Protein AF-A0AAV2NBN3-F1 (afdb_monomer_lite)

pLDDT: mean 74.09, std 17.94, range [40.19, 94.88]

Sequence (90 aa):
MDNQENLNPNIPEPVRLSRKSTGVPIAKTARNKQLTDLDIELLILEVQKRTPLWDFSLPLDQRNRETVRRLWDEVSAELNGKLNAADAKK

InterPro domains:
  IPR006578 MADF domain [PF10545] (43-90)
  IPR006578 MADF domain [PS51029] (42-90)

Organism: NCBI:txid488582

Radius of gyration: 25.3 Å; chains: 1; bounding box: 54×54×52 Å

Structure (mmCIF, N/CA/C/O backbone):
data_AF-A0AAV2NBN3-F1
#
_entry.id   AF-A0AAV2NBN3-F1
#
loop_
_atom_site.group_PDB
_atom_site.id
_atom_site.type_symbol
_atom_site.label_atom_id
_atom_site.label_alt_id
_atom_site.label_comp_id
_atom_site.label_asym_id
_atom_site.label_entity_id
_atom_site.label_seq_id
_atom_site.pdbx_PDB_ins_code
_atom_site.Cartn_x
_atom_site.Cartn_y
_atom_site.Cartn_z
_atom_site.occupancy
_atom_site.B_iso_or_equiv
_atom_site.auth_seq_id
_atom_site.auth_comp_id
_atom_site.auth_asym_id
_atom_site.auth_atom_id
_atom_site.pdbx_PDB_model_num
ATOM 1 N N . MET A 1 1 ? -37.667 34.375 -47.482 1.00 40.19 1 MET A N 1
ATOM 2 C CA . MET A 1 1 ? -38.055 33.325 -46.520 1.00 40.19 1 MET A CA 1
ATOM 3 C C . MET A 1 1 ? -36.837 32.991 -45.679 1.00 40.19 1 MET A C 1
ATOM 5 O O . MET A 1 1 ? -36.249 31.934 -45.828 1.00 40.19 1 MET A O 1
ATOM 9 N N . ASP A 1 2 ? -36.189 34.018 -45.127 1.00 49.72 2 ASP A N 1
ATOM 10 C CA . ASP A 1 2 ? -36.450 34.643 -43.815 1.00 49.72 2 ASP A CA 1
ATOM 11 C C . ASP A 1 2 ? -36.101 33.658 -42.701 1.00 49.72 2 ASP A C 1
ATOM 13 O O . ASP A 1 2 ? -36.818 32.689 -42.494 1.00 49.72 2 ASP A O 1
ATOM 17 N N . ASN A 1 3 ? -34.999 33.914 -41.999 1.00 52.75 3 ASN A N 1
ATOM 18 C CA . ASN A 1 3 ? -35.008 33.888 -40.543 1.00 52.75 3 ASN A CA 1
ATOM 19 C C . ASN A 1 3 ? -33.842 34.730 -40.031 1.00 52.75 3 ASN A C 1
ATOM 21 O O . ASN A 1 3 ? -32.670 34.379 -40.098 1.00 52.75 3 ASN A O 1
ATOM 25 N N . GLN A 1 4 ? -34.242 35.918 -39.603 1.00 51.50 4 GLN A N 1
ATOM 26 C CA . GLN A 1 4 ? -33.459 36.974 -39.006 1.00 51.50 4 GLN A CA 1
ATOM 27 C C . GLN A 1 4 ? -33.118 36.543 -37.576 1.00 51.50 4 GLN A C 1
ATOM 29 O O . GLN A 1 4 ? -33.990 36.534 -36.706 1.00 51.50 4 GLN A O 1
ATOM 34 N N . GLU A 1 5 ? -31.871 36.144 -37.335 1.00 53.84 5 GLU A N 1
ATOM 35 C CA . GLU A 1 5 ? -31.391 35.851 -35.985 1.00 53.84 5 GLU A CA 1
ATOM 36 C C . GLU A 1 5 ? -31.234 37.176 -35.237 1.00 53.84 5 GLU A C 1
ATOM 38 O O . GLU A 1 5 ? -30.328 37.978 -35.461 1.00 53.84 5 GLU A O 1
ATOM 43 N N . ASN A 1 6 ? -32.236 37.437 -34.411 1.00 53.34 6 ASN A N 1
ATOM 44 C CA . ASN A 1 6 ? -32.411 38.624 -33.600 1.00 53.34 6 ASN A CA 1
ATOM 45 C C . ASN A 1 6 ? -31.296 38.675 -32.537 1.00 53.34 6 ASN A C 1
ATOM 47 O O . ASN A 1 6 ? -31.354 37.972 -31.528 1.00 53.34 6 ASN A O 1
ATOM 51 N N . LEU A 1 7 ? -30.249 39.466 -32.786 1.00 56.69 7 LEU A N 1
ATOM 52 C CA . LEU A 1 7 ? -29.179 39.725 -31.823 1.00 56.69 7 LEU A CA 1
ATOM 53 C C . LEU A 1 7 ? -29.735 40.588 -30.684 1.00 56.69 7 LEU A C 1
ATOM 55 O O . LEU A 1 7 ? -29.856 41.805 -30.804 1.00 56.69 7 LEU A O 1
ATOM 59 N N . ASN A 1 8 ? -30.082 39.948 -29.569 1.00 56.19 8 ASN A N 1
ATOM 60 C CA . ASN A 1 8 ? -30.396 40.634 -28.321 1.00 56.19 8 ASN A CA 1
ATOM 61 C C . ASN A 1 8 ? -29.136 41.376 -27.815 1.00 56.19 8 ASN A C 1
ATOM 63 O O . ASN A 1 8 ? -28.130 40.717 -27.550 1.00 56.19 8 ASN A O 1
ATOM 67 N N . PRO A 1 9 ? -29.148 42.711 -27.642 1.00 61.00 9 PRO A N 1
ATOM 68 C CA . PRO A 1 9 ? -27.952 43.473 -27.277 1.00 61.00 9 PRO A CA 1
ATOM 69 C C . PRO A 1 9 ? -27.615 43.436 -25.775 1.00 61.00 9 PRO A C 1
ATOM 71 O O . PRO A 1 9 ? -26.727 44.162 -25.336 1.00 61.00 9 PRO A O 1
ATOM 74 N N . ASN A 1 10 ? -28.309 42.632 -24.962 1.00 58.38 10 ASN A N 1
ATOM 75 C CA . ASN A 1 10 ? -28.118 42.612 -23.509 1.00 58.38 10 ASN A CA 1
ATOM 76 C C . ASN A 1 10 ? -27.604 41.263 -22.986 1.00 58.38 10 ASN A C 1
ATOM 78 O O . ASN A 1 10 ? -28.231 40.618 -22.150 1.00 58.38 10 ASN A O 1
ATOM 82 N N . ILE A 1 11 ? -26.447 40.828 -23.482 1.00 55.91 11 ILE A N 1
ATOM 83 C CA . ILE A 1 11 ? -25.644 39.812 -22.797 1.00 55.91 11 ILE A CA 1
ATOM 84 C C . ILE A 1 11 ? -24.355 40.516 -22.366 1.00 55.91 11 ILE A C 1
ATOM 86 O O . ILE A 1 11 ? -23.584 40.913 -23.240 1.00 55.91 11 ILE A O 1
ATOM 90 N N . PRO A 1 12 ? -24.098 40.729 -21.062 1.00 61.22 12 PRO A N 1
ATOM 91 C CA . PRO A 1 12 ? -22.784 41.183 -20.634 1.00 61.22 12 PRO A CA 1
ATOM 92 C C . PRO A 1 12 ? -21.764 40.118 -21.048 1.00 61.22 12 PRO A C 1
ATOM 94 O O . PRO A 1 12 ? -21.929 38.942 -20.717 1.00 61.22 12 PRO A O 1
ATOM 97 N N . GLU A 1 13 ? -20.748 40.517 -21.817 1.00 59.88 13 GLU A N 1
ATOM 98 C CA . GLU A 1 13 ? -19.711 39.597 -22.279 1.00 59.88 13 GLU A CA 1
ATOM 99 C C . GLU A 1 13 ? -19.137 38.807 -21.093 1.00 59.88 13 GLU A C 1
ATOM 101 O O . GLU A 1 13 ? -18.874 39.392 -20.034 1.00 59.88 13 GLU A O 1
ATOM 106 N N . PRO A 1 14 ? -18.921 37.486 -21.228 1.00 59.66 14 PRO A N 1
ATOM 107 C CA . PRO A 1 14 ? -18.293 36.718 -20.172 1.00 59.66 14 PRO A CA 1
ATOM 108 C C . PRO A 1 14 ? -16.870 37.244 -19.982 1.00 59.66 14 PRO A C 1
ATOM 110 O O . PRO A 1 14 ? -15.978 36.992 -20.794 1.00 59.66 14 PRO A O 1
ATOM 113 N N . VAL A 1 15 ? -16.665 37.985 -18.891 1.00 58.16 15 VAL A N 1
ATOM 114 C CA . VAL A 1 15 ? -15.353 38.417 -18.410 1.00 58.16 15 VAL A CA 1
ATOM 115 C C . VAL A 1 15 ? -14.424 37.209 -18.398 1.00 58.16 15 VAL A C 1
ATOM 117 O O . VAL A 1 15 ? -14.557 36.299 -17.576 1.00 58.16 15 VAL A O 1
ATOM 120 N N . ARG A 1 16 ? -13.478 37.181 -19.342 1.00 62.97 16 ARG A N 1
ATOM 121 C CA . AR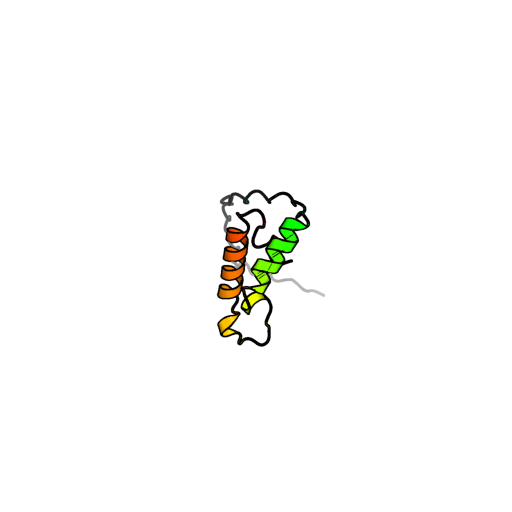G A 1 16 ? -12.416 36.177 -19.371 1.00 62.97 16 ARG A CA 1
ATOM 122 C C . ARG A 1 16 ? -11.562 36.381 -18.130 1.00 62.97 16 ARG A C 1
ATOM 124 O O . ARG A 1 16 ? -10.675 37.231 -18.104 1.00 62.97 16 ARG A O 1
ATOM 131 N N . LEU A 1 17 ? -11.841 35.599 -17.092 1.00 56.00 17 LEU A N 1
ATOM 132 C CA . LEU A 1 17 ? -11.007 35.526 -15.905 1.00 56.00 17 LEU A CA 1
ATOM 133 C C . LEU A 1 17 ? -9.631 35.013 -16.351 1.00 56.00 17 LEU A C 1
ATOM 135 O O . LEU A 1 17 ? -9.450 33.822 -16.611 1.00 56.00 17 LEU A O 1
ATOM 139 N N . SER A 1 18 ? -8.676 35.931 -16.506 1.00 57.88 18 SER A N 1
ATOM 140 C CA . SER A 1 18 ? -7.290 35.611 -16.832 1.00 57.88 18 SER A CA 1
ATOM 141 C C . SER A 1 18 ? -6.718 34.780 -15.686 1.00 57.88 18 SER A C 1
ATOM 143 O O . SER A 1 18 ? -6.365 35.296 -14.621 1.00 57.88 18 SER A O 1
ATOM 145 N N . ARG A 1 19 ? -6.712 33.456 -15.864 1.00 58.66 19 ARG A N 1
ATOM 146 C CA . ARG A 1 19 ? -6.134 32.523 -14.903 1.00 58.66 19 ARG A CA 1
ATOM 147 C C . ARG A 1 19 ? -4.622 32.710 -14.972 1.00 58.66 19 ARG A C 1
ATOM 149 O O . ARG A 1 19 ? -3.968 32.180 -15.863 1.00 58.66 19 ARG A O 1
ATOM 156 N N . LYS A 1 20 ? -4.081 33.499 -14.041 1.00 51.72 20 LYS A N 1
ATOM 157 C CA . LYS A 1 20 ? -2.640 33.603 -13.797 1.00 51.72 20 LYS A CA 1
ATOM 158 C C . LYS A 1 20 ? -2.094 32.184 -1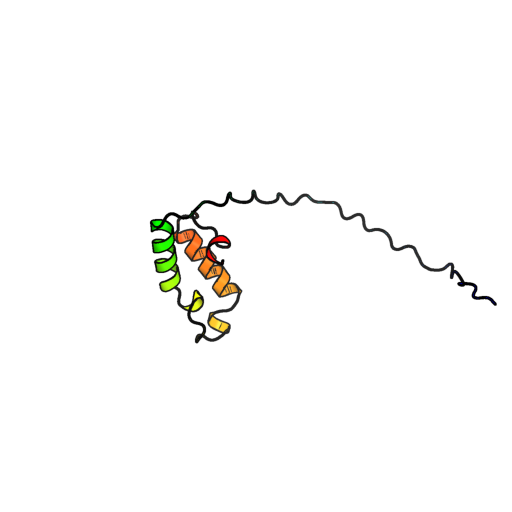3.654 1.00 51.72 20 LYS A C 1
ATOM 160 O O . LYS A 1 20 ? -2.495 31.459 -12.744 1.00 51.72 20 LYS A O 1
ATOM 165 N N . SER A 1 21 ? -1.231 31.771 -14.579 1.00 55.28 21 SER A N 1
ATOM 166 C CA . SER A 1 21 ? -0.518 30.503 -14.482 1.00 55.28 21 SER A CA 1
ATOM 167 C C . SER A 1 21 ? 0.520 30.636 -13.373 1.00 55.28 21 SER A C 1
ATOM 169 O O . SER A 1 21 ? 1.675 30.988 -13.613 1.00 55.28 21 SER A O 1
ATOM 171 N N . THR A 1 22 ? 0.109 30.392 -12.133 1.00 47.59 22 THR A N 1
ATOM 172 C CA . THR A 1 22 ? 1.065 30.066 -11.083 1.00 47.59 22 THR A CA 1
ATOM 173 C C . THR A 1 22 ? 1.656 28.721 -11.478 1.00 47.59 22 THR A C 1
ATOM 175 O O . THR A 1 22 ? 0.982 27.695 -11.395 1.00 47.59 22 THR A O 1
ATOM 178 N N . GLY A 1 23 ? 2.876 28.744 -12.017 1.00 50.28 23 GLY A N 1
ATOM 179 C CA . GLY A 1 23 ? 3.631 27.544 -12.334 1.00 50.28 23 GLY A CA 1
ATOM 180 C C . GLY A 1 23 ? 3.813 26.738 -11.058 1.00 50.28 23 GLY A C 1
ATOM 181 O O . GLY A 1 23 ? 4.660 27.059 -10.230 1.00 50.28 23 GLY A O 1
ATOM 182 N N . VAL A 1 24 ? 2.996 25.703 -10.888 1.00 52.47 24 VAL A N 1
ATOM 183 C CA . VAL A 1 24 ? 3.320 24.617 -9.971 1.00 52.47 24 VAL A CA 1
ATOM 184 C C . VAL A 1 24 ? 4.602 24.001 -10.530 1.00 52.47 24 VAL A C 1
ATOM 186 O O . VAL A 1 24 ? 4.604 23.638 -11.712 1.00 52.47 24 VAL A O 1
ATOM 189 N N . PRO A 1 25 ? 5.702 23.904 -9.763 1.00 47.88 25 PRO A N 1
ATOM 190 C CA . PRO A 1 25 ? 6.849 23.146 -10.221 1.00 47.88 25 PRO A CA 1
ATOM 191 C C . PRO A 1 25 ? 6.371 21.708 -10.420 1.00 47.88 25 PRO A C 1
ATOM 193 O O . PRO A 1 25 ? 6.069 21.003 -9.460 1.00 47.88 25 PRO A O 1
ATOM 196 N N . ILE A 1 26 ? 6.240 21.303 -11.685 1.00 51.31 26 ILE A N 1
ATOM 197 C CA . ILE A 1 26 ? 6.011 19.915 -12.066 1.00 51.31 26 ILE A CA 1
ATOM 198 C C . ILE A 1 26 ? 7.200 19.160 -11.489 1.00 51.31 26 ILE A C 1
ATOM 200 O O . ILE A 1 26 ? 8.336 19.323 -11.945 1.00 51.31 26 ILE A O 1
ATOM 204 N N . ALA A 1 27 ? 6.942 18.416 -10.412 1.00 57.19 27 ALA A N 1
ATOM 205 C CA . ALA A 1 27 ? 7.910 17.524 -9.814 1.00 57.19 27 ALA A CA 1
ATOM 206 C C . ALA A 1 27 ? 8.506 16.687 -10.945 1.00 57.19 27 ALA A C 1
ATOM 208 O O . ALA A 1 27 ? 7.778 16.089 -11.738 1.00 57.19 27 ALA A O 1
ATOM 209 N N . LYS A 1 28 ? 9.834 16.750 -11.059 1.00 49.53 28 LYS A N 1
ATOM 210 C CA . LYS A 1 28 ? 10.615 16.078 -12.092 1.00 49.53 28 LYS A CA 1
ATOM 211 C C . LYS A 1 28 ? 10.147 14.628 -12.148 1.00 49.53 28 LYS A C 1
ATOM 213 O O . LYS A 1 28 ? 10.314 13.901 -11.172 1.00 49.53 28 LYS A O 1
ATOM 218 N N . THR A 1 29 ? 9.527 14.245 -13.258 1.00 52.06 29 THR A N 1
ATOM 219 C CA . THR A 1 29 ? 9.117 12.873 -13.531 1.00 52.06 29 THR A CA 1
ATOM 220 C C . THR A 1 29 ? 10.327 11.976 -13.314 1.00 52.06 29 THR A C 1
ATOM 222 O O . THR A 1 29 ? 11.355 12.111 -13.984 1.00 52.06 29 THR A O 1
ATOM 225 N N . ALA A 1 30 ? 10.239 11.122 -12.294 1.00 56.62 30 ALA A N 1
ATOM 226 C CA . ALA A 1 30 ? 11.257 10.133 -12.005 1.00 56.62 30 ALA A CA 1
ATOM 227 C C . ALA A 1 30 ? 11.449 9.291 -13.270 1.00 56.62 30 ALA A C 1
ATOM 229 O O . ALA A 1 30 ? 10.488 8.793 -13.854 1.00 56.62 30 ALA A O 1
ATOM 230 N N . ARG A 1 31 ? 12.693 9.207 -13.747 1.00 55.66 31 ARG A N 1
ATOM 231 C CA . ARG A 1 31 ? 13.043 8.352 -14.882 1.00 55.66 31 ARG A CA 1
ATOM 232 C C . ARG A 1 31 ? 12.585 6.930 -14.568 1.00 55.66 31 ARG A C 1
ATOM 234 O O . ARG A 1 31 ? 12.906 6.449 -13.487 1.00 55.66 31 ARG A O 1
ATOM 241 N N . ASN A 1 32 ? 11.902 6.287 -15.519 1.00 62.34 32 ASN A N 1
ATOM 242 C CA . ASN A 1 32 ? 11.518 4.875 -15.463 1.00 62.34 32 ASN A CA 1
ATOM 243 C C . ASN A 1 32 ? 12.759 4.040 -15.120 1.00 62.34 32 ASN A C 1
ATOM 245 O O . ASN A 1 32 ? 13.605 3.785 -15.983 1.00 62.34 32 ASN A O 1
ATOM 249 N N . LYS A 1 33 ? 12.923 3.692 -13.847 1.00 69.69 33 LYS A N 1
ATOM 250 C CA . LYS A 1 33 ? 14.041 2.886 -13.379 1.00 69.69 33 LYS A CA 1
ATOM 251 C C . LYS A 1 33 ? 13.551 1.452 -13.435 1.00 69.69 33 LYS A C 1
ATOM 253 O O . LYS A 1 33 ? 12.558 1.129 -12.793 1.00 69.69 33 LYS A O 1
ATOM 258 N N . GLN A 1 34 ? 14.181 0.628 -14.271 1.00 75.38 34 GLN A N 1
ATOM 259 C CA . GLN A 1 34 ? 13.870 -0.798 -14.269 1.00 75.38 34 GLN A CA 1
ATOM 260 C C . GLN A 1 34 ? 14.172 -1.338 -12.873 1.00 75.38 34 GLN A C 1
ATOM 262 O O . GLN A 1 34 ? 15.273 -1.122 -12.360 1.00 75.38 34 GLN A O 1
ATOM 267 N N . LEU A 1 35 ? 13.173 -1.972 -12.261 1.00 78.81 35 LEU A N 1
ATOM 268 C CA . LEU A 1 35 ? 13.373 -2.714 -11.029 1.00 78.81 35 LEU A CA 1
ATOM 269 C C . LEU A 1 35 ? 14.288 -3.899 -11.325 1.00 78.81 35 LEU A C 1
ATOM 271 O O . LEU A 1 35 ? 14.152 -4.546 -12.363 1.00 78.81 35 LEU A O 1
ATOM 275 N N . THR A 1 36 ? 15.205 -4.179 -10.408 1.00 87.56 36 THR A N 1
ATOM 276 C CA . THR A 1 36 ? 15.934 -5.450 -10.421 1.00 87.56 36 THR A CA 1
ATOM 277 C C . THR A 1 36 ? 15.038 -6.567 -9.884 1.00 87.56 36 THR A C 1
ATOM 279 O O . THR A 1 36 ? 14.067 -6.286 -9.179 1.00 87.56 36 THR A O 1
ATOM 282 N N . ASP A 1 37 ? 15.370 -7.831 -10.157 1.00 88.50 37 ASP A N 1
ATOM 283 C CA . ASP A 1 37 ? 14.621 -8.975 -9.610 1.00 88.50 37 ASP A CA 1
ATOM 284 C C . ASP A 1 37 ? 14.542 -8.922 -8.077 1.00 88.50 37 ASP A C 1
ATOM 286 O O . ASP A 1 37 ? 13.483 -9.140 -7.497 1.00 88.50 37 ASP A O 1
ATOM 290 N N . LEU A 1 38 ? 15.627 -8.498 -7.420 1.00 87.31 38 LEU A N 1
ATOM 291 C CA . LEU A 1 38 ? 15.655 -8.296 -5.972 1.00 87.31 38 LEU A CA 1
ATOM 292 C C . LEU A 1 38 ? 14.678 -7.202 -5.510 1.00 87.31 38 LEU A C 1
ATOM 294 O O . LEU A 1 38 ? 14.034 -7.351 -4.474 1.00 87.31 38 LEU A O 1
ATOM 298 N N . ASP A 1 39 ? 14.551 -6.099 -6.257 1.00 85.69 39 ASP A N 1
ATOM 299 C CA . ASP A 1 39 ? 13.590 -5.042 -5.917 1.00 85.69 39 ASP A CA 1
ATOM 300 C C . ASP A 1 39 ? 12.139 -5.543 -6.074 1.00 85.69 39 ASP A C 1
ATOM 302 O O . ASP A 1 39 ? 11.271 -5.162 -5.287 1.00 85.69 39 ASP A O 1
ATOM 306 N N . ILE A 1 40 ? 11.877 -6.420 -7.053 1.00 88.25 40 ILE A N 1
ATOM 307 C CA . ILE A 1 40 ? 10.568 -7.064 -7.252 1.00 88.25 40 ILE A CA 1
ATOM 308 C C . ILE A 1 40 ? 10.268 -8.041 -6.110 1.00 88.25 40 ILE A C 1
ATOM 310 O O . ILE A 1 40 ? 9.174 -7.999 -5.550 1.00 88.25 40 ILE A O 1
ATOM 314 N N . GLU A 1 41 ? 11.225 -8.891 -5.732 1.00 91.44 41 GLU A N 1
ATOM 315 C CA . GLU A 1 41 ? 11.069 -9.821 -4.607 1.00 91.44 41 GLU A CA 1
ATOM 316 C C . GLU A 1 41 ? 10.758 -9.075 -3.305 1.00 91.44 41 GLU A C 1
ATOM 318 O O . GLU A 1 41 ? 9.811 -9.423 -2.596 1.00 91.44 41 GLU A O 1
ATOM 323 N N . LEU A 1 42 ? 11.491 -7.994 -3.022 1.00 91.25 42 LEU A N 1
ATOM 324 C CA . LEU A 1 42 ? 11.233 -7.137 -1.864 1.00 91.25 42 LEU A CA 1
ATOM 325 C C . LEU A 1 42 ? 9.842 -6.496 -1.921 1.00 91.25 42 LEU A C 1
ATOM 327 O O . LEU A 1 42 ? 9.135 -6.482 -0.913 1.00 91.25 42 LEU A O 1
ATOM 331 N N . LEU A 1 43 ? 9.422 -6.006 -3.090 1.00 92.06 43 LEU A N 1
ATOM 332 C CA . LEU A 1 43 ? 8.090 -5.432 -3.272 1.00 92.06 43 LEU A CA 1
ATOM 333 C C . LEU A 1 43 ? 6.994 -6.464 -2.980 1.00 92.06 43 LEU A C 1
ATOM 335 O O . LEU A 1 43 ? 6.052 -6.165 -2.246 1.00 92.06 43 LEU A O 1
ATOM 339 N N . ILE A 1 44 ? 7.122 -7.679 -3.518 1.00 93.38 44 ILE A N 1
ATOM 340 C CA . ILE A 1 44 ? 6.158 -8.761 -3.291 1.00 93.38 44 ILE A CA 1
ATOM 341 C C . ILE A 1 44 ? 6.062 -9.080 -1.796 1.00 93.38 44 ILE A C 1
ATOM 343 O O . ILE A 1 44 ? 4.953 -9.161 -1.266 1.00 93.38 44 ILE A O 1
ATOM 347 N N . LEU A 1 45 ? 7.197 -9.203 -1.100 1.00 94.12 45 LEU A N 1
ATOM 348 C CA . LEU A 1 45 ? 7.224 -9.478 0.340 1.00 94.12 45 LEU A CA 1
ATOM 349 C C . LEU A 1 45 ? 6.530 -8.378 1.154 1.00 94.12 45 LEU A C 1
ATOM 351 O O . LEU A 1 45 ? 5.767 -8.677 2.074 1.00 94.12 45 LEU A O 1
ATOM 355 N N . GLU A 1 46 ? 6.756 -7.108 0.821 1.00 93.81 46 GLU A N 1
ATOM 356 C CA . GLU A 1 46 ? 6.131 -5.987 1.528 1.00 93.81 46 GLU A CA 1
ATOM 357 C C . GLU A 1 46 ? 4.629 -5.862 1.249 1.00 93.81 46 GLU A C 1
ATOM 359 O O . GLU A 1 46 ? 3.854 -5.552 2.161 1.00 93.81 46 GLU A O 1
ATOM 364 N N . VAL A 1 47 ? 4.192 -6.153 0.021 1.00 94.69 47 VAL A N 1
ATOM 365 C CA . VAL A 1 47 ? 2.766 -6.183 -0.332 1.00 94.69 47 VAL A CA 1
ATOM 366 C C . VAL A 1 47 ? 2.065 -7.354 0.355 1.00 94.69 47 VAL A C 1
ATOM 368 O O . VAL A 1 47 ? 0.989 -7.166 0.920 1.00 94.69 47 VAL A O 1
ATOM 371 N N . GLN A 1 48 ? 2.681 -8.540 0.398 1.00 94.88 48 GLN A N 1
ATOM 372 C CA . GLN A 1 48 ? 2.109 -9.718 1.059 1.00 94.88 48 GLN A CA 1
ATOM 373 C C . GLN A 1 48 ? 1.814 -9.477 2.544 1.00 94.88 48 GLN A C 1
ATOM 375 O O . GLN A 1 48 ? 0.766 -9.897 3.031 1.00 94.88 48 GLN A O 1
ATOM 380 N N . LYS A 1 49 ? 2.676 -8.735 3.249 1.00 94.38 49 LYS A N 1
ATOM 381 C CA . LYS A 1 49 ? 2.470 -8.365 4.663 1.00 94.38 49 LYS A CA 1
ATOM 382 C C . LYS A 1 49 ? 1.252 -7.463 4.893 1.00 94.38 49 LYS A C 1
ATOM 384 O O . LYS A 1 49 ? 0.748 -7.395 6.011 1.00 94.38 49 LYS A O 1
ATOM 389 N N . ARG A 1 50 ? 0.789 -6.745 3.866 1.00 93.94 50 ARG A N 1
ATOM 390 C CA . ARG A 1 50 ? -0.273 -5.735 3.961 1.00 93.94 50 ARG A CA 1
ATOM 391 C C . ARG A 1 50 ? -1.546 -6.242 3.291 1.00 93.94 50 ARG A C 1
ATOM 393 O O . ARG A 1 50 ? -1.893 -5.823 2.191 1.00 93.94 50 ARG A O 1
ATOM 400 N N . THR A 1 51 ? -2.272 -7.108 3.997 1.00 94.56 51 THR A N 1
ATOM 401 C CA . THR A 1 51 ? -3.527 -7.745 3.553 1.00 94.56 51 THR A CA 1
ATOM 402 C C . THR A 1 51 ? -4.513 -6.806 2.841 1.00 94.56 51 THR A C 1
ATOM 404 O O . THR A 1 51 ? -5.015 -7.194 1.788 1.00 94.56 51 THR A O 1
ATOM 407 N N . PRO A 1 52 ? -4.752 -5.552 3.289 1.00 94.19 52 PRO A N 1
ATOM 408 C CA . PRO A 1 52 ? -5.696 -4.656 2.610 1.00 94.19 52 PRO A CA 1
ATOM 409 C C . PRO A 1 52 ? -5.315 -4.262 1.175 1.00 94.19 52 PRO A C 1
ATOM 411 O O . PRO A 1 52 ? -6.159 -3.728 0.456 1.00 94.19 52 PRO A O 1
ATOM 414 N N . LEU A 1 53 ? -4.067 -4.492 0.752 1.00 94.00 53 LEU A N 1
ATOM 415 C CA . LEU A 1 53 ? -3.619 -4.220 -0.616 1.00 94.00 53 LEU A CA 1
ATOM 416 C C . LEU A 1 53 ? -4.043 -5.301 -1.617 1.00 94.00 53 LEU A C 1
ATOM 418 O O . LEU A 1 53 ? -4.161 -4.995 -2.802 1.00 94.00 53 LEU A O 1
ATOM 422 N N . TRP A 1 54 ? -4.265 -6.539 -1.168 1.00 94.31 54 TRP A N 1
ATOM 423 C CA . TRP A 1 54 ? -4.491 -7.684 -2.059 1.00 94.31 54 TRP A CA 1
ATOM 424 C C . TRP A 1 54 ? -5.702 -8.550 -1.688 1.00 94.31 54 TRP A C 1
ATOM 426 O O . TRP A 1 54 ? -6.231 -9.241 -2.557 1.00 94.31 54 TRP A O 1
ATOM 436 N N . ASP A 1 55 ? -6.185 -8.506 -0.444 1.00 94.00 55 ASP A N 1
ATOM 437 C CA . ASP A 1 55 ? -7.372 -9.252 -0.026 1.00 94.00 55 ASP A CA 1
ATOM 438 C C . ASP A 1 55 ? -8.651 -8.435 -0.241 1.00 94.00 55 ASP A C 1
ATOM 440 O O . ASP A 1 55 ? -9.044 -7.577 0.556 1.00 94.00 55 ASP A O 1
ATOM 444 N N . PHE A 1 56 ? -9.337 -8.731 -1.342 1.00 90.00 56 PHE A N 1
ATOM 445 C CA . PHE A 1 56 ? -10.610 -8.103 -1.694 1.00 90.00 56 PHE A CA 1
ATOM 446 C C . PHE A 1 56 ? -11.806 -8.646 -0.905 1.00 90.00 56 PHE A C 1
ATOM 448 O O . PHE A 1 56 ? -12.893 -8.070 -1.003 1.00 90.00 56 PHE A O 1
ATOM 455 N N . SER A 1 57 ? -11.609 -9.703 -0.111 1.00 94.31 57 SER A N 1
ATOM 456 C CA . SER A 1 57 ? -12.614 -10.225 0.823 1.00 94.31 57 SER A CA 1
ATOM 457 C C . SER A 1 57 ? -12.813 -9.280 2.009 1.00 94.31 57 SER A C 1
ATOM 459 O O . SER A 1 57 ? -13.845 -9.338 2.679 1.00 94.31 57 SER A O 1
ATOM 461 N N . LEU A 1 58 ? -11.849 -8.383 2.261 1.00 91.81 58 LEU A N 1
ATOM 462 C CA . LEU A 1 58 ? -11.943 -7.395 3.325 1.00 91.81 58 LEU A CA 1
ATOM 463 C C . LEU A 1 58 ? -13.005 -6.316 3.026 1.00 91.81 58 LEU A C 1
ATOM 465 O O . LEU A 1 58 ? -13.135 -5.851 1.880 1.00 91.81 58 LEU A O 1
ATOM 469 N N . PRO A 1 59 ? -13.734 -5.852 4.062 1.00 93.81 59 PRO A N 1
ATOM 470 C CA . PRO A 1 59 ? -14.696 -4.761 3.941 1.00 93.81 59 PRO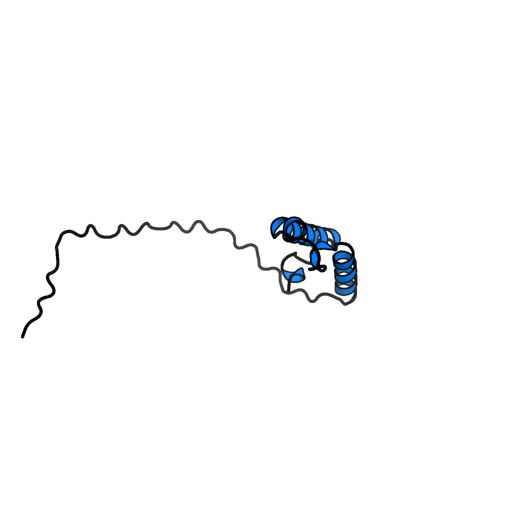 A CA 1
ATOM 471 C C . PRO A 1 59 ? -14.073 -3.474 3.391 1.00 93.81 59 PRO A C 1
ATOM 473 O O . PRO A 1 59 ? -12.912 -3.160 3.661 1.00 93.81 59 PRO A O 1
ATOM 476 N N . LEU A 1 60 ? -14.875 -2.682 2.671 1.00 89.56 60 LEU A N 1
ATOM 477 C CA . LEU A 1 60 ? -14.432 -1.413 2.079 1.00 89.56 60 LEU A CA 1
ATOM 478 C C . LEU A 1 60 ? -13.884 -0.427 3.111 1.00 89.56 60 LEU A C 1
ATOM 480 O O . LEU A 1 60 ? -12.949 0.298 2.789 1.00 89.56 60 LEU A O 1
ATOM 484 N N . ASP A 1 61 ? -14.400 -0.432 4.339 1.00 88.88 61 ASP A N 1
ATOM 485 C CA . ASP A 1 61 ? -13.892 0.409 5.426 1.00 88.88 61 ASP A CA 1
ATOM 486 C C . ASP A 1 61 ? -12.408 0.148 5.719 1.00 88.88 61 ASP A C 1
ATOM 488 O O . ASP A 1 61 ? -11.652 1.083 5.986 1.00 88.88 61 ASP A O 1
ATOM 492 N N . GLN A 1 62 ? -11.970 -1.109 5.589 1.00 87.31 62 GLN A N 1
ATOM 493 C CA . GLN A 1 62 ? -10.591 -1.534 5.844 1.00 87.31 62 GLN A CA 1
ATOM 494 C C . GLN A 1 62 ? -9.669 -1.332 4.634 1.00 87.31 62 GLN A C 1
ATOM 496 O O . GLN A 1 62 ? -8.465 -1.160 4.807 1.00 87.31 62 GLN A O 1
ATOM 501 N N . ARG A 1 63 ? -10.218 -1.305 3.413 1.00 92.94 63 ARG A N 1
ATOM 502 C CA . ARG A 1 63 ? -9.470 -1.086 2.156 1.00 92.94 63 ARG A CA 1
ATOM 503 C C . ARG A 1 63 ? -9.865 0.202 1.441 1.00 92.94 63 ARG A C 1
ATOM 505 O O . ARG A 1 63 ? -9.827 0.293 0.210 1.00 92.94 63 ARG A O 1
ATOM 512 N N . ASN A 1 64 ? -10.290 1.200 2.207 1.00 92.44 64 ASN A N 1
ATOM 513 C CA . ASN A 1 64 ? -10.698 2.470 1.638 1.00 92.44 64 ASN A CA 1
ATOM 514 C C . ASN A 1 64 ? -9.505 3.127 0.909 1.00 92.44 64 ASN A C 1
ATOM 516 O O . ASN A 1 64 ? -8.339 2.777 1.113 1.00 92.44 64 ASN A O 1
ATOM 520 N N . ARG A 1 65 ? -9.793 4.087 0.022 1.00 91.31 65 ARG A N 1
ATOM 521 C CA . ARG A 1 65 ? -8.758 4.717 -0.817 1.00 91.31 65 ARG A CA 1
ATOM 522 C C . ARG A 1 65 ? -7.639 5.371 -0.009 1.00 91.31 65 ARG A C 1
ATOM 524 O O . ARG A 1 65 ? -6.512 5.417 -0.496 1.00 91.31 65 ARG A O 1
ATOM 531 N N . GLU A 1 66 ? -7.949 5.899 1.168 1.00 93.44 66 GLU A N 1
ATOM 532 C CA . GLU A 1 66 ? -6.973 6.539 2.045 1.00 93.44 66 GLU A CA 1
ATOM 533 C C . GLU A 1 66 ? -6.048 5.499 2.678 1.00 93.44 66 GLU A C 1
ATOM 535 O O . GLU A 1 66 ? -4.830 5.635 2.576 1.00 93.44 66 GLU A O 1
ATOM 540 N N . THR A 1 67 ? -6.609 4.411 3.210 1.00 92.50 67 THR A N 1
ATOM 541 C CA . THR A 1 67 ? -5.854 3.278 3.753 1.00 92.50 67 THR A CA 1
ATOM 542 C C . THR A 1 67 ? -4.951 2.662 2.691 1.00 92.50 67 THR A C 1
ATOM 544 O O . THR A 1 67 ? -3.757 2.511 2.920 1.00 92.50 67 THR A O 1
ATOM 547 N N . VAL A 1 68 ? -5.477 2.373 1.497 1.00 93.00 68 VAL A N 1
ATOM 548 C CA . VAL A 1 68 ? -4.678 1.805 0.396 1.00 93.00 68 VAL A CA 1
ATOM 549 C C . VAL A 1 68 ? -3.541 2.742 -0.001 1.00 93.00 68 VAL A C 1
ATOM 551 O O . VAL A 1 68 ? -2.417 2.290 -0.201 1.00 93.00 68 VAL A O 1
ATOM 554 N N . ARG A 1 69 ? -3.803 4.051 -0.102 1.00 93.31 69 ARG A N 1
ATOM 555 C CA . ARG A 1 69 ? -2.760 5.035 -0.412 1.00 93.31 69 ARG A CA 1
ATOM 556 C C . ARG A 1 69 ? -1.669 5.033 0.656 1.00 93.31 69 ARG A C 1
ATOM 558 O O . ARG A 1 69 ? -0.501 4.927 0.308 1.00 93.31 69 ARG A O 1
ATOM 565 N N . ARG A 1 70 ? -2.058 5.112 1.929 1.00 94.00 70 ARG A N 1
ATOM 566 C CA . ARG A 1 70 ? -1.124 5.105 3.055 1.00 94.00 70 ARG A CA 1
ATOM 567 C C . ARG A 1 70 ? -0.263 3.842 3.063 1.00 94.00 70 ARG A C 1
ATOM 569 O O . ARG A 1 70 ? 0.942 3.940 3.239 1.00 94.00 70 ARG A O 1
ATOM 576 N N . LEU A 1 71 ? -0.859 2.676 2.822 1.00 94.25 71 LEU A N 1
ATOM 577 C CA . LEU A 1 71 ? -0.126 1.410 2.767 1.00 94.25 71 LEU A CA 1
ATOM 578 C C . LEU A 1 71 ? 0.893 1.382 1.620 1.00 94.25 71 LEU A C 1
ATOM 580 O O . LEU A 1 71 ? 1.989 0.867 1.807 1.00 94.25 71 LEU A O 1
ATOM 584 N N . TRP A 1 72 ? 0.577 1.959 0.458 1.00 93.75 72 TRP A N 1
ATOM 585 C CA . TRP A 1 72 ? 1.551 2.106 -0.629 1.00 93.75 72 TRP A CA 1
ATOM 586 C C . TRP A 1 72 ? 2.659 3.117 -0.318 1.00 93.75 72 TRP A C 1
ATOM 588 O O . TRP A 1 72 ? 3.801 2.896 -0.718 1.00 93.75 72 TRP A O 1
ATOM 598 N N . ASP A 1 73 ? 2.344 4.199 0.399 1.00 91.00 73 ASP A N 1
ATOM 599 C CA . ASP A 1 73 ? 3.350 5.150 0.883 1.00 91.00 73 ASP A 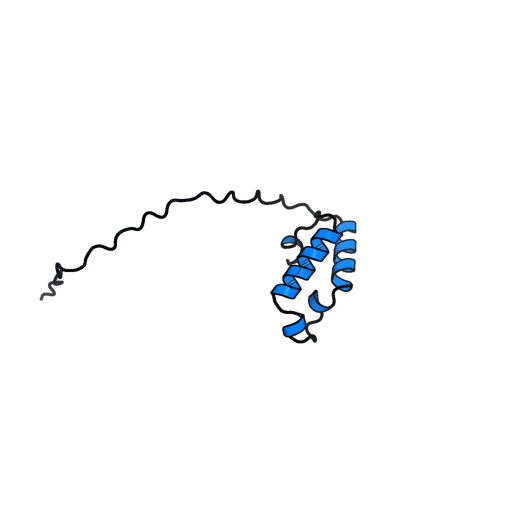CA 1
ATOM 600 C C . ASP A 1 73 ? 4.304 4.472 1.890 1.00 91.00 73 ASP A C 1
ATOM 602 O O . ASP A 1 73 ? 5.515 4.668 1.809 1.00 91.00 73 ASP A O 1
ATOM 606 N N . GLU A 1 74 ? 3.786 3.611 2.775 1.00 92.06 74 GLU A N 1
ATOM 607 C CA . GLU A 1 74 ? 4.589 2.783 3.689 1.00 92.06 74 GLU A CA 1
ATOM 608 C C . GLU A 1 74 ? 5.483 1.804 2.903 1.00 92.06 74 GLU A C 1
ATOM 610 O O . GLU A 1 74 ? 6.702 1.856 3.028 1.00 92.06 74 GLU A O 1
ATOM 615 N N . VAL A 1 75 ? 4.923 1.008 1.979 1.00 91.19 75 VAL A N 1
ATOM 616 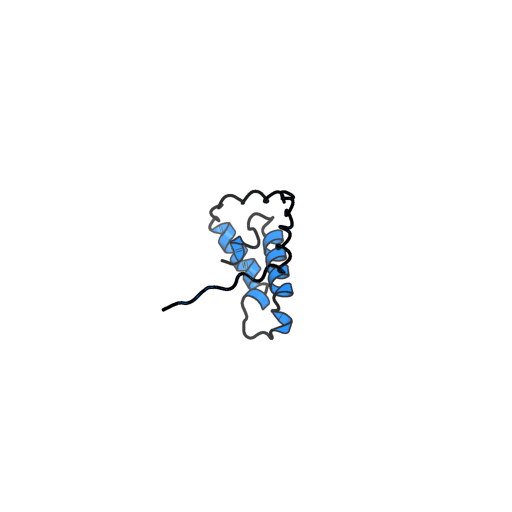C CA . VAL A 1 75 ? 5.713 0.114 1.099 1.00 91.19 75 VAL A CA 1
ATOM 617 C C . VAL A 1 75 ? 6.831 0.880 0.376 1.00 91.19 75 VAL A C 1
ATOM 619 O O . VAL A 1 75 ? 7.968 0.418 0.317 1.00 91.19 75 VAL A O 1
ATOM 622 N N . SER A 1 76 ? 6.541 2.075 -0.144 1.00 88.00 76 SER A N 1
ATOM 623 C CA . SER A 1 76 ? 7.538 2.933 -0.794 1.00 88.00 76 SER A CA 1
ATOM 624 C C . SER A 1 76 ? 8.663 3.361 0.159 1.00 88.00 76 SER A C 1
ATOM 626 O O . SER A 1 76 ? 9.837 3.346 -0.231 1.00 88.00 76 SER A O 1
ATOM 628 N N . ALA A 1 77 ? 8.329 3.708 1.405 1.00 87.44 77 ALA A N 1
ATOM 629 C CA . ALA A 1 77 ? 9.295 4.070 2.438 1.00 87.44 77 ALA A CA 1
ATOM 630 C C . ALA A 1 77 ? 10.174 2.877 2.852 1.00 87.44 77 ALA A C 1
ATOM 632 O O . ALA A 1 77 ? 11.397 3.020 2.907 1.00 87.44 77 ALA A O 1
ATOM 633 N N . GLU A 1 78 ? 9.585 1.693 3.049 1.00 86.06 78 GLU A N 1
ATOM 634 C CA . GLU A 1 78 ? 10.306 0.456 3.383 1.00 86.06 78 GLU A CA 1
ATOM 635 C C . GLU A 1 78 ? 11.282 0.029 2.275 1.00 86.06 78 GLU A C 1
ATOM 637 O O . GLU A 1 78 ? 12.386 -0.436 2.559 1.00 86.06 78 GLU A O 1
ATOM 642 N N . LEU A 1 79 ? 10.939 0.268 1.005 1.00 84.50 79 LEU A N 1
ATOM 643 C CA . LEU A 1 79 ? 11.843 0.049 -0.129 1.00 84.50 79 LEU A CA 1
ATOM 644 C C . LEU A 1 79 ? 12.838 1.206 -0.338 1.00 84.50 79 LEU A C 1
ATOM 646 O O . LEU A 1 79 ? 13.423 1.368 -1.415 1.00 84.50 79 LEU A O 1
ATOM 650 N N . ASN A 1 80 ? 13.068 2.002 0.710 1.00 73.94 80 ASN A N 1
ATOM 651 C CA . ASN A 1 80 ? 14.017 3.110 0.764 1.00 73.94 80 ASN A CA 1
ATOM 652 C C . ASN A 1 80 ? 13.775 4.163 -0.335 1.00 73.94 80 ASN A C 1
ATOM 654 O O . ASN A 1 80 ? 14.718 4.725 -0.897 1.00 73.94 80 ASN A O 1
ATOM 658 N N . GLY A 1 81 ? 12.511 4.364 -0.724 1.00 62.09 81 GLY A N 1
ATOM 659 C CA . GLY A 1 81 ? 12.117 5.267 -1.805 1.00 62.09 81 GLY A CA 1
ATOM 660 C C . GLY A 1 81 ? 12.629 4.866 -3.194 1.00 62.09 81 GLY A C 1
ATOM 661 O O . GLY A 1 81 ? 12.524 5.661 -4.129 1.00 62.09 81 GLY A O 1
ATOM 662 N N . LYS A 1 82 ? 13.189 3.655 -3.365 1.00 61.56 82 LYS A N 1
ATOM 663 C CA . LYS A 1 82 ? 13.591 3.137 -4.686 1.00 61.56 82 LYS A CA 1
ATOM 664 C C . LYS A 1 82 ? 12.388 2.901 -5.596 1.00 61.56 82 LYS A C 1
ATOM 666 O O . LYS A 1 82 ? 12.515 3.026 -6.811 1.00 61.56 82 LYS A O 1
ATOM 671 N N . LEU A 1 83 ? 11.251 2.573 -4.992 1.00 61.78 83 LEU A N 1
ATOM 672 C CA . LEU A 1 83 ? 9.966 2.363 -5.637 1.00 61.78 83 LEU A CA 1
ATOM 673 C C . LEU A 1 83 ? 9.044 3.490 -5.204 1.00 61.78 83 LEU A C 1
ATOM 675 O O . LEU A 1 83 ? 8.758 3.621 -4.016 1.00 61.78 83 LEU A O 1
ATOM 679 N N . ASN A 1 84 ? 8.602 4.325 -6.142 1.00 56.91 84 ASN A N 1
ATOM 680 C CA . ASN A 1 84 ? 7.588 5.320 -5.822 1.00 56.91 84 ASN A CA 1
ATOM 681 C C . ASN A 1 84 ? 6.213 4.616 -5.711 1.00 56.91 84 ASN A C 1
ATOM 683 O O . ASN A 1 84 ? 5.957 3.627 -6.401 1.00 56.91 84 ASN A O 1
ATOM 687 N N . ALA A 1 85 ? 5.317 5.121 -4.858 1.00 59.38 85 ALA A N 1
ATOM 688 C CA . ALA A 1 85 ? 3.985 4.537 -4.656 1.00 59.38 85 ALA A CA 1
ATOM 689 C C . ALA A 1 85 ? 3.126 4.460 -5.943 1.00 59.38 85 ALA A C 1
ATOM 691 O O . ALA A 1 85 ? 2.179 3.680 -6.010 1.00 59.38 85 ALA A O 1
ATOM 692 N N . ALA A 1 86 ? 3.438 5.252 -6.975 1.00 60.47 86 ALA A N 1
ATOM 693 C CA . ALA A 1 86 ? 2.770 5.203 -8.275 1.00 60.47 86 ALA A CA 1
ATOM 694 C C . ALA A 1 86 ? 3.307 4.085 -9.194 1.00 60.47 86 ALA A C 1
ATOM 696 O O . ALA A 1 86 ? 2.522 3.512 -9.945 1.00 60.47 86 ALA A O 1
ATOM 697 N N . ASP A 1 87 ? 4.592 3.734 -9.104 1.00 58.31 87 ASP A N 1
ATOM 698 C CA . ASP A 1 87 ? 5.226 2.631 -9.839 1.00 58.31 87 ASP A CA 1
ATOM 699 C C . ASP A 1 87 ? 4.803 1.278 -9.258 1.00 58.31 87 ASP A C 1
A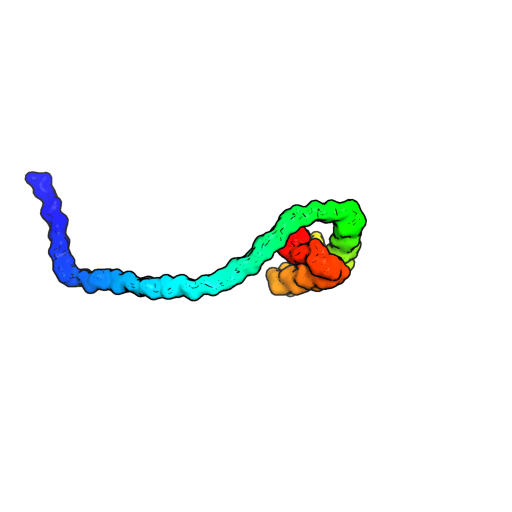TOM 701 O O . ASP A 1 87 ? 4.653 0.305 -9.991 1.00 58.31 87 ASP A O 1
ATOM 705 N N . ALA A 1 88 ? 4.558 1.230 -7.948 1.00 58.16 88 ALA A N 1
ATOM 706 C CA . ALA A 1 88 ? 4.123 0.025 -7.252 1.00 58.16 88 ALA A CA 1
ATOM 707 C C . ALA A 1 88 ? 2.649 -0.349 -7.525 1.00 58.16 88 ALA A C 1
ATOM 709 O O . ALA A 1 88 ? 2.249 -1.489 -7.314 1.00 58.16 88 ALA A O 1
ATOM 710 N N . LYS A 1 89 ? 1.836 0.602 -8.006 1.00 58.59 89 LYS A N 1
ATOM 711 C CA . LYS A 1 89 ? 0.381 0.453 -8.186 1.00 58.59 89 LYS A CA 1
ATOM 712 C C . LYS A 1 89 ? -0.034 0.044 -9.613 1.00 58.59 89 LYS A C 1
ATOM 714 O O . LYS A 1 89 ? -1.209 0.181 -9.957 1.00 58.59 89 LYS A O 1
ATOM 719 N N . LYS A 1 90 ? 0.909 -0.342 -10.473 1.00 50.12 90 LYS A N 1
ATOM 720 C CA . LYS A 1 90 ? 0.629 -0.573 -11.896 1.00 50.12 90 LYS A CA 1
ATOM 721 C C . LYS A 1 90 ? -0.026 -1.922 -12.174 1.00 50.12 90 LYS A C 1
ATOM 723 O O . LYS A 1 90 ? 0.395 -2.917 -11.553 1.00 50.12 90 LYS A O 1
#

Foldseek 3Di:
DDDDPDPDPPDDPPPPPPPPPPDDPPDPPDPPDDDDPVLVVLLVVLQVVPCLQPPPVDDCVCNPPVNNQVSLVVSCVVSVVPAHSVNSND

Secondary structure (DSSP, 8-state):
--------S-----------------------PPPPHHHHHHHHHHHHT-GGGT-TTS-TTTT-HHHHHHHHHHHHHHTTTSS-TTTTT-